Protein AF-A0A1X1D6T5-F1 (afdb_monomer)

Radius of gyration: 21.41 Å; Cα contacts (8 Å, |Δi|>4): 154; chains: 1; bounding box: 54×26×58 Å

Organism: NCBI:txid1076551

Nearest PDB structures (foldseek):
  3hie-assembly2_D  TM=4.144E-01  e=7.688E-01  Saccharomyces cerevisiae
  5m4y-assembly3_F  TM=4.156E-01  e=8.125E-01  Saccharomyces cerevisiae S288C
  3a58-assembly2_C  TM=4.156E-01  e=1.668E+00  Saccharomyces cerevisiae
  3a58-assembly3_E  TM=4.138E-01  e=2.458E+00  Saccharomyces cerevisiae

Structure (mmCIF, N/CA/C/O backbone):
data_AF-A0A1X1D6T5-F1
#
_entry.id   AF-A0A1X1D6T5-F1
#
loop_
_atom_site.group_PDB
_atom_site.id
_atom_site.type_symbol
_atom_site.label_atom_id
_atom_site.label_alt_id
_atom_site.label_comp_id
_atom_site.label_asym_id
_atom_site.label_entity_id
_atom_site.label_seq_id
_atom_site.pdbx_PDB_ins_code
_atom_site.Cartn_x
_atom_site.Cartn_y
_atom_site.Cartn_z
_atom_site.occupancy
_atom_site.B_iso_or_equiv
_atom_site.auth_seq_id
_atom_site.auth_comp_id
_atom_site.auth_asym_id
_atom_site.auth_atom_id
_atom_site.pdbx_PDB_model_num
ATOM 1 N N . MET A 1 1 ? 8.989 -11.014 -24.153 1.00 58.88 1 MET A N 1
ATOM 2 C CA . MET A 1 1 ? 8.045 -10.089 -23.488 1.00 58.88 1 MET A CA 1
ATOM 3 C C . MET A 1 1 ? 8.872 -8.894 -23.069 1.00 58.88 1 MET A C 1
ATOM 5 O O . MET A 1 1 ? 9.906 -9.121 -22.456 1.00 58.88 1 MET A O 1
ATOM 9 N N . GLU A 1 2 ? 8.496 -7.679 -23.465 1.00 71.88 2 GLU A N 1
ATOM 10 C CA . GLU A 1 2 ? 9.174 -6.466 -22.984 1.00 71.88 2 GLU A CA 1
ATOM 11 C C . GLU A 1 2 ? 9.173 -6.434 -21.454 1.00 71.88 2 GLU A C 1
ATOM 13 O O . GLU A 1 2 ? 8.223 -6.906 -20.816 1.00 71.88 2 GLU A O 1
ATOM 18 N N . GLU A 1 3 ? 10.234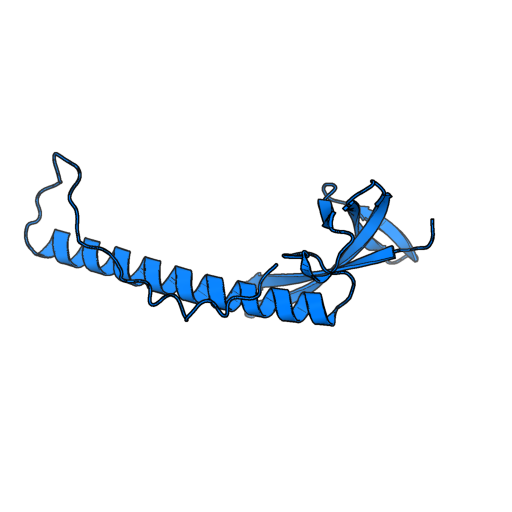 -5.893 -20.863 1.00 77.56 3 GLU A N 1
ATOM 19 C CA . GLU A 1 3 ? 10.306 -5.756 -19.415 1.00 77.56 3 GLU A CA 1
ATOM 20 C C . GLU A 1 3 ? 9.206 -4.813 -18.924 1.00 77.56 3 GLU A C 1
ATOM 22 O O . GLU A 1 3 ? 9.141 -3.645 -19.301 1.00 77.56 3 GLU A O 1
ATOM 27 N N . ARG A 1 4 ? 8.311 -5.334 -18.078 1.00 91.06 4 ARG A N 1
ATOM 28 C CA . ARG A 1 4 ? 7.217 -4.561 -17.484 1.00 91.06 4 ARG A CA 1
ATOM 29 C C . ARG A 1 4 ? 7.333 -4.568 -15.974 1.00 91.06 4 ARG A C 1
ATOM 31 O O . ARG A 1 4 ? 7.248 -5.626 -15.339 1.00 91.06 4 ARG A O 1
ATOM 38 N N . PHE A 1 5 ? 7.499 -3.374 -15.417 1.00 95.88 5 PHE A N 1
ATOM 39 C CA . PHE A 1 5 ? 7.593 -3.145 -13.984 1.00 95.88 5 PHE A CA 1
ATOM 40 C C . PHE A 1 5 ? 6.307 -2.546 -13.423 1.00 95.88 5 PHE A C 1
ATOM 42 O O . PHE A 1 5 ? 5.564 -1.849 -14.106 1.00 95.88 5 PHE A O 1
ATOM 49 N N . PHE A 1 6 ? 6.055 -2.839 -12.153 1.00 97.06 6 PHE A N 1
ATOM 50 C CA . PHE A 1 6 ? 4.903 -2.362 -11.405 1.00 97.06 6 PHE A CA 1
ATOM 51 C C . PHE A 1 6 ? 5.329 -1.950 -10.005 1.00 97.06 6 PHE A C 1
ATOM 53 O O . PHE A 1 6 ? 6.336 -2.420 -9.476 1.00 97.06 6 PHE A O 1
ATOM 60 N N . TYR A 1 7 ? 4.532 -1.096 -9.381 1.00 97.50 7 TYR A N 1
ATOM 61 C CA . TYR A 1 7 ? 4.963 -0.328 -8.225 1.00 97.50 7 TYR A CA 1
ATOM 62 C C . TYR A 1 7 ? 3.929 -0.365 -7.113 1.00 97.50 7 TYR A C 1
ATOM 64 O O . TYR A 1 7 ? 2.719 -0.364 -7.348 1.00 97.50 7 TYR A O 1
ATOM 72 N N . ARG A 1 8 ? 4.409 -0.386 -5.874 1.00 96.94 8 ARG A N 1
ATOM 73 C CA . ARG A 1 8 ? 3.582 -0.248 -4.678 1.00 96.94 8 ARG A CA 1
ATOM 74 C C . ARG A 1 8 ? 4.388 0.417 -3.578 1.00 96.94 8 ARG A C 1
ATOM 76 O O . ARG A 1 8 ? 5.439 -0.094 -3.213 1.00 96.94 8 ARG A O 1
ATOM 83 N N . TYR A 1 9 ? 3.837 1.466 -2.983 1.00 96.88 9 TYR A N 1
ATOM 84 C CA . TYR A 1 9 ? 4.355 1.990 -1.725 1.00 96.88 9 TYR A CA 1
ATOM 85 C C . TYR A 1 9 ? 3.801 1.189 -0.544 1.00 96.88 9 TYR A C 1
ATOM 87 O O . TYR A 1 9 ? 2.619 0.817 -0.530 1.00 96.88 9 TYR A O 1
ATOM 95 N N . ASP A 1 10 ? 4.665 0.921 0.427 1.00 94.44 10 ASP A N 1
ATOM 96 C CA . ASP A 1 10 ? 4.347 0.346 1.730 1.00 94.44 10 ASP A CA 1
ATOM 97 C C . ASP A 1 10 ? 4.870 1.274 2.835 1.00 94.44 10 ASP A C 1
ATOM 99 O O . ASP A 1 10 ? 5.792 2.052 2.610 1.00 94.44 10 ASP A O 1
ATOM 103 N N . ALA A 1 11 ? 4.277 1.181 4.025 1.00 94.62 11 ALA A N 1
ATOM 104 C CA . ALA A 1 11 ? 4.774 1.848 5.223 1.00 94.62 11 ALA A CA 1
ATOM 105 C C . ALA A 1 11 ? 5.029 0.820 6.319 1.00 94.62 11 ALA A C 1
ATOM 107 O O . ALA A 1 11 ? 4.226 -0.105 6.490 1.00 94.62 11 ALA A O 1
ATOM 108 N N . VAL A 1 12 ? 6.129 0.995 7.042 1.00 93.88 12 VAL A N 1
ATOM 109 C CA . VAL A 1 12 ? 6.541 0.151 8.165 1.00 93.88 12 VAL A CA 1
ATOM 110 C C . VAL A 1 12 ? 6.856 1.055 9.352 1.00 93.88 12 VAL A C 1
ATOM 112 O O . VAL A 1 1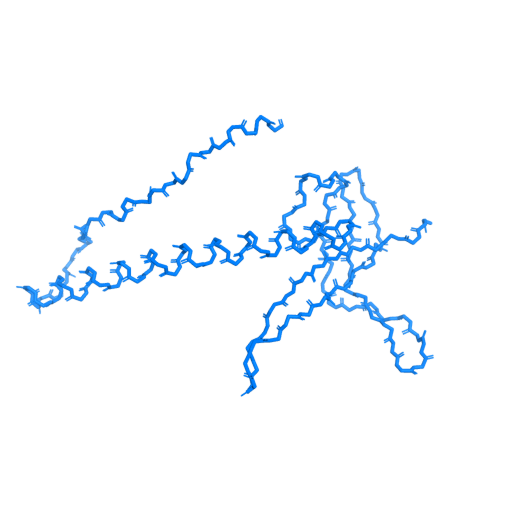2 ? 7.441 2.123 9.185 1.00 93.88 12 VAL A O 1
ATOM 115 N N . ILE A 1 13 ? 6.433 0.642 10.544 1.00 94.25 13 ILE A N 1
ATOM 116 C CA . ILE A 1 13 ? 6.805 1.315 11.790 1.00 94.25 13 ILE A CA 1
ATOM 117 C C . ILE A 1 13 ? 8.186 0.800 12.188 1.00 94.25 13 ILE A C 1
ATOM 119 O O . ILE A 1 13 ? 8.391 -0.410 12.290 1.00 94.25 13 ILE A O 1
ATOM 123 N N . THR A 1 14 ? 9.120 1.715 12.396 1.00 94.00 14 THR A N 1
ATOM 124 C CA . THR A 1 14 ? 10.485 1.444 12.843 1.00 94.00 14 THR A CA 1
ATOM 125 C C . THR A 1 14 ? 10.712 2.087 14.209 1.00 94.00 14 THR A C 1
ATOM 127 O O . THR A 1 14 ? 9.891 2.864 14.698 1.00 94.00 14 THR A O 1
ATOM 130 N N . GLN A 1 15 ? 11.860 1.805 14.826 1.00 93.56 15 GLN A N 1
ATOM 131 C CA . GLN A 1 15 ? 12.272 2.459 16.073 1.00 93.56 15 GLN A CA 1
ATOM 132 C C . GLN A 1 15 ? 12.424 3.990 15.947 1.00 93.56 15 GLN A C 1
ATOM 134 O O . GLN A 1 15 ? 12.390 4.691 16.951 1.00 93.56 15 GLN A O 1
ATOM 139 N N . HIS A 1 16 ? 12.583 4.513 14.724 1.00 92.94 16 HIS A N 1
ATOM 140 C CA . HIS A 1 16 ? 12.788 5.939 14.447 1.00 92.94 16 HIS A CA 1
ATOM 141 C C . HIS A 1 16 ? 11.534 6.643 13.902 1.00 92.94 16 HIS A C 1
ATOM 143 O O . HIS A 1 16 ? 11.595 7.826 13.577 1.00 92.94 16 HIS A O 1
ATOM 149 N N . GLY A 1 17 ? 10.404 5.940 13.781 1.00 93.56 17 GLY A N 1
ATOM 150 C CA . GLY A 1 17 ? 9.153 6.500 13.272 1.00 93.56 17 GLY A CA 1
ATOM 151 C C . GLY A 1 17 ? 8.528 5.645 12.177 1.00 93.56 17 GLY A C 1
ATOM 152 O O . GLY A 1 17 ? 8.424 4.428 12.307 1.00 93.56 17 GLY A O 1
ATOM 153 N N . ILE A 1 18 ? 8.059 6.282 11.104 1.00 94.44 18 ILE A N 1
ATOM 154 C CA . ILE A 1 18 ? 7.401 5.602 9.981 1.00 94.44 18 ILE A CA 1
ATOM 155 C C . ILE A 1 18 ? 8.291 5.708 8.748 1.00 94.44 18 ILE A C 1
ATOM 157 O O . ILE A 1 18 ? 8.596 6.806 8.291 1.00 94.44 18 ILE A O 1
ATOM 161 N N . GLU A 1 19 ? 8.654 4.563 8.179 1.00 96.12 19 GLU A N 1
ATOM 162 C CA . GLU A 1 19 ? 9.390 4.484 6.922 1.00 96.12 19 GLU A CA 1
ATOM 163 C C . GLU A 1 19 ? 8.436 4.134 5.778 1.00 96.12 19 GLU A C 1
ATOM 165 O O . GLU A 1 19 ? 7.657 3.181 5.874 1.00 96.12 19 GLU A O 1
ATOM 170 N N . ILE A 1 20 ? 8.504 4.894 4.683 1.00 95.44 20 ILE A N 1
ATOM 171 C CA . ILE A 1 20 ? 7.737 4.642 3.461 1.00 95.44 20 ILE A CA 1
ATOM 172 C C . ILE A 1 20 ? 8.695 4.125 2.390 1.00 95.44 20 ILE A C 1
ATOM 174 O O . ILE A 1 20 ? 9.638 4.811 2.007 1.00 95.44 20 ILE A O 1
ATOM 178 N N . THR A 1 21 ? 8.425 2.931 1.869 1.00 95.56 21 THR A N 1
ATOM 179 C CA . THR A 1 21 ? 9.287 2.260 0.888 1.00 95.56 21 THR A CA 1
ATOM 180 C C . THR A 1 21 ? 8.543 1.980 -0.408 1.00 95.56 21 THR A C 1
ATOM 182 O O . THR A 1 21 ? 7.371 1.593 -0.409 1.00 95.56 21 THR A O 1
ATOM 185 N N . LEU A 1 22 ? 9.237 2.150 -1.533 1.00 96.50 22 LEU A N 1
ATOM 186 C CA . LEU A 1 22 ? 8.752 1.737 -2.844 1.00 96.50 22 LEU A CA 1
ATOM 187 C C . LEU A 1 22 ? 9.166 0.288 -3.112 1.00 96.50 22 LEU A C 1
ATOM 189 O O . LEU A 1 22 ? 10.350 -0.026 -3.185 1.00 96.50 22 LEU A O 1
ATOM 193 N N . LYS A 1 23 ? 8.185 -0.586 -3.331 1.00 95.81 23 LYS A N 1
ATOM 194 C CA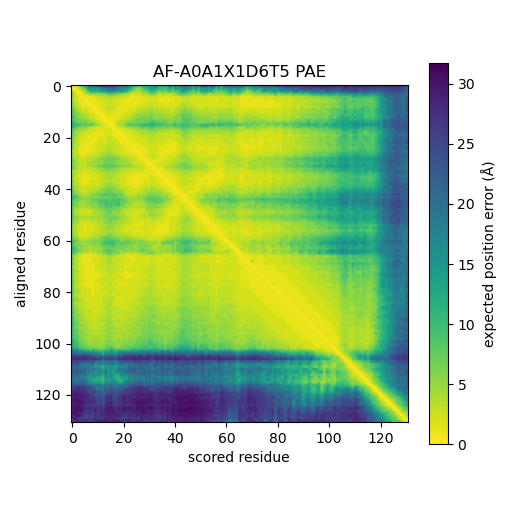 . LYS A 1 23 ? 8.403 -1.942 -3.833 1.00 95.81 23 LYS A CA 1
ATOM 195 C C . LYS A 1 23 ? 8.159 -2.008 -5.329 1.00 95.81 23 LYS A C 1
ATOM 197 O O . LYS A 1 23 ? 7.100 -1.599 -5.813 1.00 95.81 23 LYS A O 1
ATOM 202 N N . THR A 1 24 ? 9.116 -2.608 -6.023 1.00 97.06 24 THR A N 1
ATOM 203 C CA . THR A 1 24 ? 9.054 -2.880 -7.457 1.00 97.06 24 THR A CA 1
ATOM 204 C C . THR A 1 24 ? 8.676 -4.338 -7.689 1.00 97.06 24 THR A C 1
ATOM 206 O O . THR A 1 24 ? 9.092 -5.237 -6.958 1.00 97.06 24 THR A O 1
ATOM 209 N N . PHE A 1 25 ? 7.869 -4.580 -8.711 1.00 97.25 25 PHE A N 1
ATOM 210 C CA . PHE A 1 25 ? 7.442 -5.898 -9.149 1.00 97.25 25 PHE A CA 1
ATOM 211 C C . PHE A 1 25 ? 7.739 -6.044 -10.637 1.00 97.25 25 PHE A C 1
ATOM 213 O O . PHE A 1 25 ? 7.548 -5.091 -11.384 1.00 97.25 25 PHE A O 1
ATOM 220 N N . LYS A 1 26 ? 8.168 -7.229 -11.070 1.00 96.56 26 LYS A N 1
ATOM 221 C CA . LYS A 1 26 ? 8.420 -7.548 -12.483 1.00 96.56 26 LYS A CA 1
ATOM 222 C C . LYS A 1 26 ? 7.333 -8.495 -12.991 1.00 96.56 26 LYS A C 1
ATOM 224 O O . LYS A 1 26 ? 6.939 -9.421 -12.269 1.00 96.56 26 LYS A O 1
ATOM 229 N N . ALA A 1 27 ? 6.819 -8.254 -14.198 1.00 96.06 27 ALA A N 1
ATOM 230 C CA . ALA A 1 27 ? 5.958 -9.211 -14.891 1.00 96.06 27 ALA A CA 1
ATOM 231 C C . ALA A 1 27 ? 6.721 -10.513 -15.146 1.00 96.06 27 ALA A C 1
ATOM 233 O O . ALA A 1 27 ? 7.834 -10.495 -15.658 1.00 96.06 27 ALA A O 1
ATOM 234 N N . ILE A 1 28 ? 6.094 -11.638 -14.811 1.00 95.00 28 ILE A N 1
ATOM 235 C CA . ILE A 1 28 ? 6.648 -12.980 -15.046 1.00 95.00 28 ILE A CA 1
ATOM 236 C C . ILE A 1 28 ? 5.833 -13.777 -16.065 1.00 95.00 28 ILE A C 1
ATOM 238 O O . ILE A 1 28 ? 6.363 -14.661 -16.726 1.00 95.00 28 ILE A O 1
ATOM 242 N N . ARG A 1 29 ? 4.539 -13.469 -16.205 1.00 93.38 29 ARG A N 1
ATOM 243 C CA . ARG A 1 29 ? 3.676 -13.990 -17.268 1.00 93.38 29 ARG A CA 1
ATOM 244 C C . ARG A 1 29 ? 2.445 -13.115 -17.435 1.00 93.38 29 ARG A C 1
ATOM 246 O O . ARG A 1 29 ? 2.035 -12.392 -16.525 1.00 93.38 29 ARG A O 1
ATOM 253 N N . GLU A 1 30 ? 1.825 -13.235 -18.594 1.00 94.38 30 GLU A N 1
ATOM 254 C CA . GLU A 1 30 ? 0.660 -12.459 -18.985 1.00 94.38 30 GLU A CA 1
ATOM 255 C C . GLU A 1 30 ? -0.518 -13.392 -19.271 1.00 94.38 30 GLU A C 1
ATOM 257 O O . GLU A 1 30 ? -0.366 -14.476 -19.825 1.00 94.38 30 GLU A O 1
ATOM 262 N N . THR A 1 31 ? -1.707 -12.971 -18.856 1.00 93.25 31 THR A N 1
ATOM 263 C CA . THR A 1 31 ? -2.986 -13.618 -19.184 1.00 93.25 31 THR A CA 1
ATOM 264 C C . THR A 1 31 ? -3.830 -12.654 -20.013 1.00 93.25 31 THR A C 1
ATOM 266 O O . THR A 1 31 ? -3.413 -11.522 -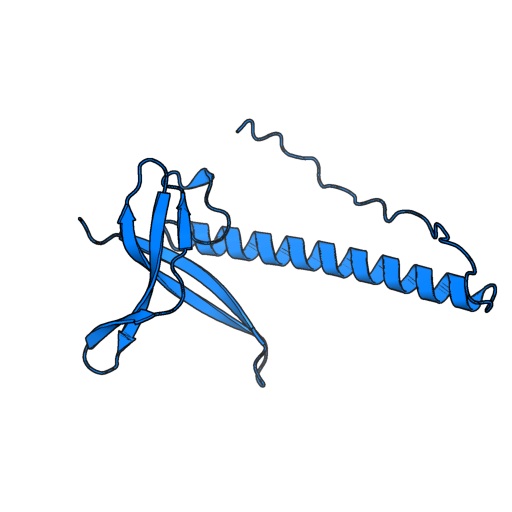20.247 1.00 93.25 31 THR A O 1
ATOM 269 N N . LYS A 1 32 ? -5.046 -13.029 -20.428 1.00 91.44 32 LYS A N 1
ATOM 270 C CA . LYS A 1 32 ? -5.932 -12.115 -21.174 1.00 91.44 32 LYS A CA 1
ATOM 271 C C . LYS A 1 32 ? -6.189 -10.797 -20.423 1.00 91.44 32 LYS A C 1
ATOM 273 O O . LYS A 1 32 ? -6.079 -9.732 -21.022 1.00 91.44 32 LYS A O 1
ATOM 278 N N . CYS A 1 33 ? -6.443 -10.861 -19.113 1.00 92.06 33 CYS A N 1
ATOM 279 C CA . CYS A 1 33 ? -6.902 -9.705 -18.325 1.00 92.06 33 CYS A CA 1
ATOM 280 C C . CYS A 1 33 ? -5.896 -9.192 -17.281 1.00 92.06 33 CYS A C 1
ATOM 282 O O . CYS A 1 33 ? -6.071 -8.093 -16.750 1.00 92.06 33 CYS A O 1
ATOM 284 N N . TYR A 1 34 ? -4.848 -9.963 -16.977 1.00 94.94 34 TYR A N 1
ATOM 285 C CA . TYR A 1 34 ? -3.919 -9.658 -15.887 1.00 94.94 34 TYR A CA 1
ATOM 286 C C . TYR A 1 34 ? -2.465 -9.908 -16.267 1.00 94.94 34 TYR A C 1
ATOM 288 O O . TYR A 1 34 ? -2.159 -10.865 -16.984 1.00 94.94 34 TYR A O 1
ATOM 296 N N . PHE A 1 35 ? -1.579 -9.115 -15.676 1.00 95.38 35 PHE A N 1
ATOM 297 C CA . PHE A 1 35 ? -0.181 -9.466 -15.473 1.00 95.38 35 PHE A CA 1
ATOM 298 C C . PHE A 1 35 ? -0.039 -10.248 -14.170 1.00 95.38 35 PHE A C 1
ATOM 300 O O . PHE A 1 35 ? -0.598 -9.871 -13.136 1.00 95.38 35 PHE A O 1
ATOM 307 N N . MET A 1 36 ? 0.718 -11.337 -14.217 1.00 96.31 36 MET A N 1
ATOM 308 C CA . MET A 1 36 ? 1.217 -12.003 -13.023 1.00 96.31 36 MET A CA 1
ATOM 309 C C . MET A 1 36 ? 2.592 -11.418 -12.723 1.00 96.31 36 MET A C 1
ATOM 311 O O . MET A 1 36 ? 3.471 -11.429 -13.585 1.00 96.31 36 MET A O 1
ATOM 315 N N . VAL A 1 37 ? 2.768 -10.889 -11.516 1.00 96.38 37 VAL A N 1
ATOM 316 C CA . VAL A 1 37 ? 3.977 -10.163 -11.116 1.00 96.38 37 VAL A CA 1
ATOM 317 C C . VAL A 1 37 ? 4.572 -10.754 -9.841 1.00 96.38 37 VAL A C 1
ATOM 319 O O . VAL A 1 37 ? 3.837 -11.239 -8.975 1.00 96.38 37 VAL A O 1
ATOM 322 N N . ARG A 1 38 ? 5.896 -10.686 -9.691 1.00 96.75 38 ARG A N 1
ATOM 323 C CA . ARG A 1 38 ? 6.612 -11.011 -8.441 1.00 96.75 38 ARG A CA 1
ATOM 324 C C . ARG A 1 38 ? 7.450 -9.828 -7.990 1.00 96.75 38 ARG A C 1
ATOM 326 O O . ARG A 1 38 ? 7.802 -8.984 -8.809 1.00 96.75 38 ARG A O 1
ATOM 333 N N . ALA A 1 39 ? 7.720 -9.748 -6.687 1.00 96.25 39 ALA A N 1
ATOM 334 C CA . ALA A 1 39 ? 8.561 -8.686 -6.153 1.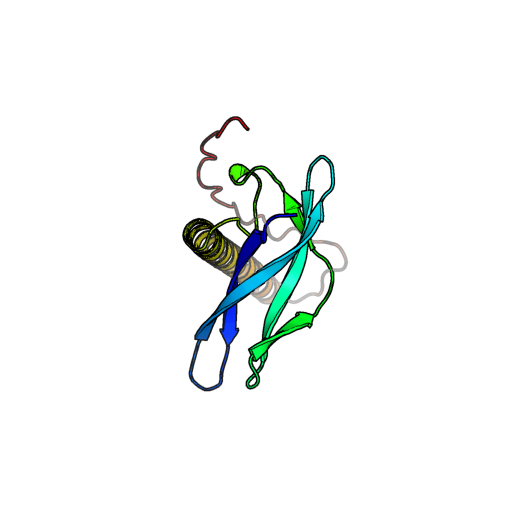00 96.25 39 ALA A CA 1
ATOM 335 C C . ALA A 1 39 ? 9.964 -8.814 -6.749 1.00 96.25 39 ALA A C 1
ATOM 337 O O . ALA A 1 39 ? 10.477 -9.924 -6.890 1.00 96.25 39 ALA A O 1
ATOM 338 N N . HIS A 1 40 ? 10.534 -7.678 -7.123 1.00 96.19 40 HIS A N 1
ATOM 339 C CA . HIS A 1 40 ? 11.785 -7.577 -7.848 1.00 96.19 40 HIS A CA 1
ATOM 340 C C . HIS A 1 40 ? 12.751 -6.682 -7.078 1.00 96.19 40 HIS A C 1
ATOM 342 O O . HIS A 1 40 ? 12.378 -5.597 -6.627 1.00 96.19 40 HIS A O 1
ATOM 348 N N . THR A 1 41 ? 13.991 -7.137 -6.950 1.00 94.50 41 THR A N 1
ATOM 349 C CA . THR A 1 41 ? 15.112 -6.344 -6.447 1.00 94.50 41 THR A CA 1
ATOM 350 C C . THR A 1 41 ? 16.376 -6.709 -7.210 1.00 94.50 41 THR A C 1
ATOM 352 O O . THR A 1 41 ? 16.462 -7.793 -7.781 1.00 94.50 41 THR A O 1
ATOM 355 N N . VAL A 1 42 ? 17.363 -5.824 -7.176 1.00 92.44 42 VAL A N 1
ATOM 356 C CA . VAL A 1 42 ? 18.718 -6.102 -7.655 1.00 92.44 42 VAL A CA 1
ATOM 357 C C . VAL A 1 42 ? 19.607 -6.272 -6.428 1.00 92.44 42 VAL A C 1
ATOM 359 O O . VAL A 1 42 ? 19.484 -5.500 -5.475 1.00 92.44 42 VAL A O 1
ATOM 362 N N . ASN A 1 43 ? 20.430 -7.320 -6.393 1.00 90.06 43 ASN A N 1
ATOM 363 C CA . ASN A 1 43 ? 21.367 -7.531 -5.288 1.00 90.06 43 ASN A CA 1
ATOM 364 C C . ASN A 1 43 ? 22.647 -6.688 -5.458 1.00 90.06 43 ASN A C 1
ATOM 366 O O . ASN A 1 43 ? 22.852 -6.045 -6.484 1.00 90.06 43 ASN A O 1
ATOM 370 N N . GLN A 1 44 ? 23.534 -6.717 -4.461 1.00 89.69 44 GLN A N 1
ATOM 371 C CA . GLN A 1 44 ? 24.785 -5.941 -4.461 1.00 89.69 44 GLN A CA 1
ATOM 372 C C . GLN A 1 44 ? 25.752 -6.272 -5.613 1.00 89.69 44 GLN A C 1
ATOM 374 O O . GLN A 1 44 ? 26.665 -5.501 -5.883 1.00 89.69 44 GLN A O 1
ATOM 379 N N . TYR A 1 45 ? 25.550 -7.402 -6.294 1.00 91.62 45 TYR A N 1
ATOM 380 C CA . TYR A 1 45 ? 26.359 -7.849 -7.429 1.00 91.62 45 TYR A CA 1
ATOM 381 C C . TYR A 1 45 ? 25.687 -7.571 -8.782 1.00 91.62 45 TYR A C 1
ATOM 383 O O . TYR A 1 45 ? 26.191 -7.999 -9.814 1.00 91.62 45 TYR A O 1
ATOM 391 N N . GLY A 1 46 ? 24.537 -6.889 -8.792 1.00 90.31 46 GLY A N 1
ATOM 392 C CA . GLY A 1 46 ? 23.804 -6.563 -10.015 1.00 90.31 46 GLY A CA 1
ATOM 393 C C . GLY A 1 46 ? 22.875 -7.668 -10.529 1.00 90.31 46 GLY A C 1
ATOM 394 O O . GLY A 1 46 ? 22.287 -7.501 -11.594 1.00 90.31 46 GLY A O 1
ATOM 395 N N . PHE A 1 47 ? 22.691 -8.777 -9.803 1.00 90.94 47 PHE A N 1
ATOM 396 C CA . PHE A 1 47 ? 21.783 -9.843 -10.239 1.00 90.94 47 PHE A CA 1
ATOM 397 C C . PHE A 1 47 ? 20.330 -9.550 -9.862 1.00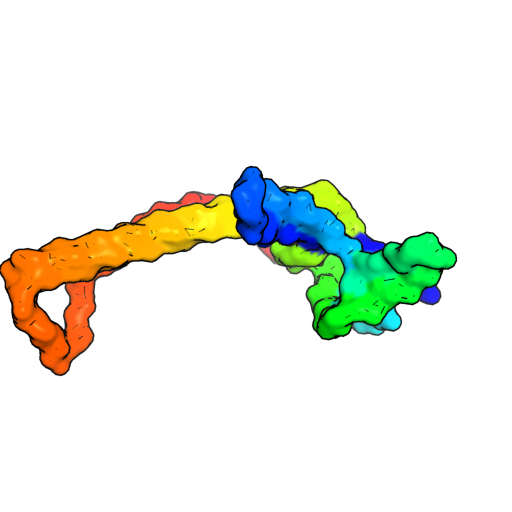 90.94 47 PHE A C 1
ATOM 399 O O . PHE A 1 47 ? 20.016 -9.216 -8.711 1.00 90.94 47 PHE A O 1
ATOM 406 N N . GLU A 1 48 ? 19.431 -9.750 -10.826 1.00 90.88 48 GLU A N 1
ATOM 407 C CA . GLU A 1 48 ? 17.990 -9.679 -10.609 1.00 90.88 48 GLU A CA 1
ATOM 408 C C . GLU A 1 48 ? 17.506 -10.812 -9.700 1.00 90.88 48 GLU A C 1
ATOM 410 O O . GLU A 1 48 ? 17.759 -11.994 -9.931 1.00 90.88 48 GLU A O 1
ATOM 415 N N . CYS A 1 49 ? 16.750 -10.445 -8.672 1.00 92.62 49 CYS A N 1
ATOM 416 C CA . CYS A 1 49 ? 16.180 -11.367 -7.706 1.00 92.62 49 CYS A CA 1
ATOM 417 C C . CYS A 1 49 ? 14.656 -11.218 -7.684 1.00 92.62 49 CYS A C 1
ATOM 419 O O . CYS A 1 49 ? 14.119 -10.172 -7.305 1.00 92.62 49 CYS A O 1
ATOM 421 N N . LEU A 1 50 ? 13.952 -12.293 -8.048 1.00 93.69 50 LEU A N 1
ATOM 422 C CA . LEU A 1 50 ? 12.498 -12.393 -7.924 1.00 93.69 50 LEU A CA 1
ATOM 423 C C . LEU A 1 50 ? 12.127 -13.157 -6.656 1.00 93.69 50 LEU A C 1
ATOM 425 O O . LEU A 1 50 ? 12.522 -14.307 -6.470 1.00 93.69 50 LEU A O 1
ATOM 429 N N . TYR A 1 51 ? 11.313 -12.550 -5.799 1.00 92.38 51 TYR A N 1
ATOM 430 C CA . TYR A 1 51 ? 10.950 -13.135 -4.511 1.00 92.38 51 TYR A CA 1
ATOM 431 C C . TYR A 1 51 ? 9.470 -12.941 -4.170 1.00 92.38 51 TYR A C 1
ATOM 433 O O . TYR A 1 51 ? 8.703 -12.257 -4.855 1.00 92.38 51 TYR A O 1
ATOM 441 N N . GLY A 1 52 ? 9.043 -13.621 -3.104 1.00 92.44 52 GLY A N 1
ATOM 442 C CA . GLY A 1 52 ? 7.657 -13.614 -2.645 1.00 92.44 52 GLY A CA 1
ATOM 443 C C . GLY A 1 52 ? 6.689 -14.340 -3.585 1.00 92.44 52 GLY A C 1
ATOM 444 O O . GLY A 1 52 ? 7.088 -14.988 -4.556 1.00 92.44 52 GLY A O 1
ATOM 445 N N . ARG A 1 53 ? 5.396 -14.251 -3.256 1.00 95.06 53 ARG A N 1
ATOM 446 C CA . ARG A 1 53 ? 4.303 -14.896 -4.001 1.00 95.06 53 ARG A CA 1
ATOM 447 C C . ARG A 1 53 ? 3.934 -14.103 -5.254 1.00 95.06 53 ARG A C 1
ATOM 449 O O . ARG A 1 53 ? 4.002 -12.873 -5.242 1.00 95.06 53 ARG A O 1
ATOM 456 N N . GLU A 1 54 ? 3.479 -14.807 -6.291 1.00 95.62 54 GLU A N 1
ATOM 457 C CA . GLU A 1 54 ? 2.882 -14.179 -7.473 1.00 95.62 54 GLU A CA 1
ATOM 458 C C . GLU A 1 54 ? 1.649 -13.352 -7.094 1.00 95.62 54 GLU A C 1
ATOM 460 O O . GLU A 1 54 ? 0.845 -13.745 -6.243 1.00 95.62 54 GLU A O 1
ATOM 465 N N . ARG A 1 55 ? 1.483 -12.203 -7.747 1.00 95.00 55 ARG A N 1
ATOM 466 C CA . ARG A 1 55 ? 0.337 -11.309 -7.567 1.00 95.00 55 ARG A CA 1
ATOM 467 C C . ARG A 1 55 ? -0.274 -10.957 -8.912 1.00 95.00 55 ARG A C 1
ATOM 469 O O . ARG A 1 55 ? 0.430 -10.824 -9.905 1.00 95.00 55 ARG A O 1
ATOM 476 N N . ARG A 1 56 ? -1.595 -10.791 -8.929 1.00 95.31 56 ARG A N 1
ATOM 477 C CA . ARG A 1 56 ? -2.346 -10.352 -10.109 1.00 95.31 56 ARG A CA 1
ATOM 478 C C . ARG A 1 56 ? -2.389 -8.831 -10.154 1.00 95.31 56 ARG A C 1
ATOM 480 O O . ARG A 1 56 ? -2.771 -8.205 -9.166 1.00 95.31 56 ARG A O 1
ATOM 487 N N . VAL A 1 57 ? -2.062 -8.262 -11.307 1.00 95.00 57 VAL A N 1
ATOM 488 C CA . VAL A 1 57 ? -2.219 -6.835 -11.605 1.00 95.00 57 VAL A CA 1
ATOM 489 C C . VAL A 1 57 ? -3.092 -6.698 -12.854 1.00 95.00 57 VAL A C 1
ATOM 491 O O . VAL A 1 57 ? -2.767 -7.300 -13.878 1.00 95.00 57 VAL A O 1
ATOM 494 N N . PRO A 1 58 ? -4.226 -5.978 -12.797 1.00 94.25 58 PRO A N 1
ATOM 495 C CA . PRO A 1 58 ? -5.055 -5.724 -13.974 1.00 94.25 58 PRO A CA 1
ATOM 496 C C . PRO A 1 58 ? -4.258 -5.031 -15.079 1.00 94.25 58 PRO A C 1
ATOM 498 O O . PRO A 1 58 ? -3.460 -4.144 -14.790 1.00 94.25 58 PRO A O 1
ATOM 501 N N . LYS A 1 59 ? -4.502 -5.390 -16.345 1.00 92.56 59 LYS A N 1
ATOM 502 C CA . LYS A 1 59 ? -3.869 -4.679 -17.471 1.00 92.56 59 LYS A CA 1
ATOM 503 C C . LYS A 1 59 ? -4.315 -3.223 -17.577 1.00 92.56 59 LYS A C 1
ATOM 505 O O . LYS A 1 59 ? -3.534 -2.374 -17.976 1.00 92.56 59 LYS A O 1
ATOM 510 N N . TYR A 1 60 ? -5.562 -2.949 -17.208 1.00 90.31 60 TYR A N 1
ATOM 511 C CA . TYR A 1 60 ? -6.110 -1.601 -17.206 1.00 90.31 60 TYR A CA 1
ATOM 512 C C . TYR A 1 60 ? -5.740 -0.870 -15.911 1.00 90.31 60 TYR A C 1
ATOM 514 O O . TYR A 1 60 ? -6.168 -1.283 -14.829 1.00 90.31 60 TYR A O 1
ATOM 522 N N . ALA A 1 61 ? -4.968 0.214 -16.027 1.00 83.06 61 ALA A N 1
ATOM 523 C CA . ALA A 1 61 ? -4.433 0.965 -14.889 1.00 83.06 61 ALA A CA 1
ATOM 524 C C . ALA A 1 61 ? -5.529 1.496 -13.947 1.00 83.06 61 ALA A C 1
ATOM 526 O O . ALA A 1 61 ? -5.385 1.390 -12.731 1.00 83.06 61 ALA A O 1
ATOM 527 N N . GLY A 1 62 ? -6.678 1.933 -14.479 1.00 82.88 62 GLY A N 1
ATOM 528 C CA . GLY A 1 62 ? -7.806 2.420 -13.670 1.00 82.88 62 GLY A CA 1
ATOM 529 C C . GLY A 1 62 ? -8.446 1.367 -12.753 1.00 82.88 62 GLY A C 1
ATOM 530 O O . GLY A 1 62 ? -9.178 1.707 -11.829 1.00 82.88 62 GLY A O 1
ATOM 531 N N . ARG A 1 63 ? -8.156 0.072 -12.956 1.00 84.62 63 ARG A N 1
ATOM 532 C CA . ARG A 1 63 ? -8.618 -1.026 -12.083 1.00 84.62 63 ARG A CA 1
ATOM 533 C C . ARG A 1 63 ? -7.575 -1.441 -11.040 1.00 84.62 63 ARG A C 1
ATOM 535 O O . ARG A 1 63 ? -7.841 -2.331 -10.226 1.00 84.62 63 ARG A O 1
ATOM 542 N N . CYS A 1 64 ? -6.389 -0.833 -11.039 1.00 86.12 64 CYS A N 1
ATOM 543 C CA . CYS A 1 64 ? -5.343 -1.135 -10.071 1.00 86.12 64 CYS A CA 1
ATOM 544 C C . CYS A 1 64 ? -5.682 -0.552 -8.695 1.00 86.12 64 CYS A C 1
ATOM 546 O O . CYS A 1 64 ? -5.868 0.646 -8.527 1.00 86.12 64 CYS A O 1
ATOM 548 N N . ARG A 1 65 ? -5.736 -1.416 -7.674 1.00 79.69 65 ARG A N 1
ATOM 549 C CA . ARG A 1 65 ? -6.023 -0.989 -6.292 1.00 79.69 65 ARG A CA 1
ATOM 550 C C . ARG A 1 65 ? -4.790 -0.822 -5.424 1.00 79.69 65 ARG A C 1
ATOM 552 O O . ARG A 1 65 ? -4.830 -0.050 -4.475 1.00 79.69 65 ARG A O 1
ATOM 559 N N . ALA A 1 66 ? -3.752 -1.621 -5.659 1.00 86.69 66 ALA A N 1
ATOM 560 C CA . ALA A 1 66 ? -2.657 -1.761 -4.702 1.00 86.69 66 ALA A CA 1
ATOM 561 C C . ALA A 1 66 ? -1.258 -1.847 -5.308 1.00 86.69 66 ALA A C 1
ATOM 563 O O . ALA A 1 66 ? -0.302 -1.538 -4.599 1.00 86.69 66 ALA A O 1
ATOM 564 N N . ILE A 1 67 ? -1.155 -2.329 -6.543 1.00 95.69 67 ILE A N 1
ATOM 565 C CA . ILE A 1 67 ? 0.064 -2.392 -7.344 1.00 95.69 67 ILE A CA 1
ATOM 566 C C . ILE A 1 67 ? -0.303 -1.723 -8.668 1.00 95.69 67 ILE A C 1
ATOM 568 O O . ILE A 1 67 ? -1.299 -2.123 -9.276 1.00 95.69 67 ILE A O 1
ATOM 572 N N . SER A 1 68 ? 0.460 -0.715 -9.072 1.00 96.00 68 SER A N 1
ATOM 573 C CA . SER A 1 68 ? 0.148 0.156 -10.210 1.00 96.00 68 SER A CA 1
ATOM 574 C C . SER A 1 68 ? 1.229 0.076 -11.285 1.00 96.00 68 SER A C 1
ATOM 576 O O . SER A 1 68 ? 2.338 -0.388 -11.029 1.00 96.00 68 SER A O 1
ATOM 578 N N . HIS A 1 69 ? 0.891 0.509 -12.499 1.00 95.31 69 HIS A N 1
ATOM 579 C CA . HIS A 1 69 ? 1.777 0.451 -13.672 1.00 95.31 69 HIS A CA 1
ATOM 580 C C . HIS A 1 69 ? 2.867 1.528 -13.651 1.00 95.31 69 HIS A C 1
ATOM 582 O O . HIS A 1 69 ? 3.894 1.371 -14.296 1.00 95.31 69 HIS A O 1
ATOM 588 N N . ASN A 1 70 ? 2.676 2.598 -12.880 1.00 95.12 70 ASN A N 1
ATOM 589 C CA . ASN A 1 70 ? 3.666 3.649 -12.660 1.00 95.12 70 ASN A CA 1
ATOM 590 C C . ASN A 1 70 ? 3.741 4.016 -11.164 1.00 95.12 70 ASN A C 1
ATOM 592 O O . ASN A 1 70 ? 2.930 3.559 -10.348 1.00 95.12 70 ASN A O 1
ATOM 596 N N . LYS A 1 71 ? 4.764 4.797 -10.800 1.00 96.00 71 LYS A N 1
ATOM 597 C CA . LYS A 1 71 ? 5.035 5.189 -9.410 1.00 96.00 71 LYS A CA 1
ATOM 598 C C . LYS A 1 71 ? 4.004 6.189 -8.880 1.00 96.00 71 LYS A C 1
ATOM 600 O O . LYS A 1 71 ? 3.591 6.049 -7.732 1.00 96.00 71 LYS A O 1
ATOM 605 N N . ASP A 1 72 ? 3.541 7.124 -9.701 1.00 94.81 72 ASP A N 1
ATOM 606 C CA . ASP A 1 72 ? 2.628 8.188 -9.267 1.00 94.81 72 ASP A CA 1
ATOM 607 C C . ASP A 1 72 ? 1.250 7.630 -8.894 1.00 94.81 72 ASP A C 1
ATOM 609 O O . ASP A 1 72 ? 0.748 7.877 -7.797 1.00 94.81 72 ASP A O 1
ATOM 613 N N . ASP A 1 73 ? 0.699 6.743 -9.721 1.00 93.81 73 ASP A N 1
ATOM 614 C CA . ASP A 1 73 ? -0.533 6.008 -9.427 1.00 93.81 73 ASP A CA 1
ATOM 615 C C . ASP A 1 73 ? -0.377 5.114 -8.193 1.00 93.81 73 ASP A C 1
ATOM 617 O O . ASP A 1 73 ? -1.320 4.922 -7.418 1.00 93.81 73 ASP A O 1
ATOM 621 N N . ALA A 1 74 ? 0.809 4.527 -7.992 1.00 95.75 74 ALA A N 1
ATOM 622 C CA . ALA A 1 74 ? 1.092 3.730 -6.802 1.00 95.75 74 ALA A CA 1
ATOM 623 C C . ALA A 1 74 ? 1.116 4.598 -5.535 1.00 95.75 74 ALA A C 1
ATOM 625 O O . ALA A 1 74 ? 0.647 4.149 -4.484 1.00 95.75 74 ALA A O 1
ATOM 626 N N . LEU A 1 75 ? 1.643 5.822 -5.625 1.00 95.38 75 LEU A N 1
ATOM 627 C CA . LEU A 1 75 ? 1.686 6.784 -4.527 1.00 95.38 75 LEU A CA 1
ATOM 628 C C . LEU A 1 75 ? 0.286 7.323 -4.212 1.00 95.38 75 LEU A C 1
ATOM 630 O O . LEU A 1 75 ? -0.122 7.326 -3.049 1.00 95.38 75 LEU A O 1
ATOM 634 N N . PHE A 1 76 ? -0.488 7.685 -5.237 1.00 93.94 76 PHE A N 1
ATOM 635 C CA . PHE A 1 76 ? -1.884 8.099 -5.092 1.00 93.94 76 PHE A CA 1
ATOM 636 C C . PHE A 1 76 ? -2.732 6.997 -4.440 1.00 93.94 76 PHE A C 1
ATOM 638 O O . PHE A 1 76 ? -3.415 7.222 -3.437 1.00 93.94 76 PHE A O 1
ATOM 645 N N . SER A 1 77 ? -2.619 5.762 -4.942 1.00 93.25 77 SER A N 1
ATOM 646 C CA . SER A 1 77 ? -3.248 4.581 -4.342 1.00 93.25 77 SER A CA 1
ATOM 647 C C . SER A 1 77 ? -2.820 4.382 -2.883 1.00 93.25 77 SER A C 1
ATOM 649 O O . SER A 1 77 ? -3.642 4.062 -2.019 1.00 93.25 77 SER A O 1
ATOM 651 N N . PHE A 1 78 ? -1.538 4.585 -2.572 1.00 95.56 78 PHE A N 1
ATOM 652 C CA . PHE A 1 78 ? -1.034 4.482 -1.209 1.00 95.56 78 PHE A CA 1
ATOM 653 C C . PHE A 1 78 ? -1.649 5.527 -0.276 1.00 95.56 78 PHE A C 1
ATOM 655 O O . PHE A 1 78 ? -2.134 5.128 0.785 1.00 95.56 78 PHE A O 1
ATOM 662 N N . LYS A 1 79 ? -1.711 6.802 -0.683 1.00 95.06 79 LYS A N 1
ATOM 663 C CA . LYS A 1 79 ? -2.373 7.876 0.073 1.00 95.06 79 LYS A CA 1
ATOM 664 C C . LYS A 1 79 ? -3.825 7.512 0.383 1.00 95.06 79 LYS A C 1
ATOM 666 O O . LYS A 1 79 ? -4.199 7.451 1.553 1.00 95.06 79 LYS A O 1
ATOM 671 N N . ARG A 1 80 ? -4.596 7.125 -0.641 1.00 93.06 80 ARG A N 1
ATOM 672 C CA . ARG A 1 80 ? -6.004 6.721 -0.488 1.00 93.06 80 ARG A CA 1
ATOM 673 C C . ARG A 1 80 ? -6.174 5.555 0.488 1.00 93.06 80 ARG A C 1
ATOM 675 O O . ARG A 1 80 ? -7.113 5.523 1.279 1.00 93.06 80 ARG A O 1
ATOM 682 N N . ARG A 1 81 ? -5.257 4.580 0.475 1.00 93.00 81 ARG A N 1
ATOM 683 C CA . ARG A 1 81 ? -5.273 3.474 1.450 1.00 93.00 81 ARG A CA 1
ATOM 684 C C . ARG A 1 81 ? -4.990 3.939 2.877 1.00 93.00 81 ARG A C 1
ATOM 686 O O . ARG A 1 81 ? -5.575 3.360 3.787 1.00 93.00 81 ARG A O 1
ATOM 693 N N . GLN A 1 82 ? -4.129 4.937 3.090 1.00 95.12 82 GLN A N 1
ATOM 694 C CA . GLN A 1 82 ? -3.913 5.491 4.432 1.00 95.12 82 GLN A CA 1
ATOM 695 C C . GLN A 1 82 ? -5.131 6.283 4.916 1.00 95.12 82 GLN A C 1
ATOM 697 O O . GLN A 1 82 ? -5.564 6.076 6.043 1.00 95.12 82 GLN A O 1
ATOM 702 N N . GLU A 1 83 ? -5.753 7.091 4.057 1.00 94.62 83 GLU A N 1
ATOM 703 C CA . GLU A 1 83 ? -6.994 7.812 4.382 1.00 94.62 83 GLU A CA 1
ATOM 704 C C . GLU A 1 83 ? -8.116 6.846 4.795 1.00 94.62 83 GLU A C 1
ATOM 706 O O . GLU A 1 83 ? -8.740 7.020 5.841 1.00 94.62 83 GLU A O 1
ATOM 711 N N . MET A 1 84 ? -8.312 5.756 4.044 1.00 91.88 84 MET A N 1
ATOM 712 C CA . MET A 1 84 ? -9.282 4.714 4.409 1.00 91.88 84 MET A CA 1
ATOM 713 C C . MET A 1 84 ? -8.942 4.026 5.740 1.00 91.88 84 MET A C 1
ATOM 715 O O . MET A 1 84 ? -9.845 3.673 6.500 1.00 91.88 84 MET A O 1
ATOM 719 N N . ARG A 1 85 ? -7.652 3.823 6.046 1.00 92.56 85 ARG A N 1
ATOM 720 C CA . ARG A 1 85 ? -7.219 3.265 7.338 1.00 92.56 85 ARG A CA 1
ATOM 721 C C . ARG A 1 85 ? -7.517 4.217 8.490 1.00 92.56 85 ARG A C 1
ATOM 723 O O . ARG A 1 85 ? -7.984 3.741 9.517 1.00 92.56 85 ARG A O 1
ATOM 730 N N . LEU A 1 86 ? -7.308 5.523 8.313 1.00 94.06 86 LEU A N 1
ATOM 731 C CA . LEU A 1 86 ? -7.669 6.537 9.308 1.00 94.06 86 LEU A CA 1
ATOM 732 C C . LEU A 1 86 ? -9.180 6.537 9.569 1.00 94.06 86 LEU A C 1
ATOM 734 O O . LEU A 1 86 ? -9.601 6.451 10.718 1.00 94.06 86 LEU A O 1
ATOM 738 N N . GLN A 1 87 ? -9.997 6.520 8.512 1.00 92.62 87 GLN A N 1
ATOM 739 C CA . GLN A 1 87 ? -11.456 6.415 8.642 1.00 92.62 87 GLN A CA 1
ATOM 740 C C . GLN A 1 87 ? -11.886 5.128 9.364 1.00 92.62 87 GLN A C 1
ATOM 742 O O . GLN A 1 87 ? -12.827 5.129 10.156 1.00 92.62 87 GLN A O 1
ATOM 747 N N . HIS A 1 88 ? -11.219 4.004 9.096 1.00 92.69 88 HIS A N 1
ATOM 748 C CA . HIS A 1 88 ? -11.500 2.745 9.783 1.00 92.69 88 HIS A CA 1
ATOM 749 C C . HIS A 1 88 ? -11.070 2.777 11.256 1.00 92.69 88 HIS A C 1
ATOM 751 O O . HIS A 1 88 ? -11.813 2.305 12.111 1.00 92.69 88 HIS A O 1
ATOM 757 N N . ALA A 1 89 ? -9.916 3.371 11.563 1.00 93.81 89 ALA A N 1
ATOM 758 C CA . ALA A 1 89 ? -9.440 3.541 12.931 1.00 93.81 89 ALA A CA 1
ATOM 759 C C . ALA A 1 89 ? -10.394 4.415 13.756 1.00 93.81 89 ALA A C 1
ATOM 761 O O . ALA A 1 89 ? -10.741 4.042 14.873 1.00 93.81 89 ALA A O 1
ATOM 762 N N . GLU A 1 90 ? -10.885 5.517 13.186 1.00 93.94 90 GLU A N 1
ATOM 763 C CA . GLU A 1 90 ? -11.849 6.386 13.862 1.00 93.94 90 GLU A CA 1
ATOM 764 C C . GLU A 1 90 ? -13.180 5.669 14.124 1.00 93.94 90 GLU A C 1
ATOM 766 O O . GLU A 1 90 ? -13.705 5.722 15.235 1.00 93.94 90 GLU A O 1
ATOM 771 N N . ARG A 1 91 ? -13.689 4.899 13.152 1.00 89.88 91 ARG A N 1
ATOM 772 C CA . ARG A 1 91 ? -14.874 4.052 13.375 1.00 89.88 91 ARG A CA 1
ATOM 773 C C . ARG A 1 91 ? -14.652 3.037 14.494 1.00 89.88 91 ARG A C 1
ATOM 775 O O . ARG A 1 91 ? -15.522 2.878 15.345 1.00 89.88 91 ARG A O 1
ATOM 782 N N . ASN A 1 92 ? -13.494 2.382 14.527 1.00 91.12 92 ASN A N 1
ATOM 783 C CA . ASN A 1 92 ? -13.166 1.421 15.581 1.00 91.12 92 ASN A CA 1
ATOM 784 C C . ASN A 1 92 ? -13.073 2.091 16.956 1.00 91.12 92 ASN A C 1
ATOM 786 O O . ASN A 1 92 ? -13.561 1.529 17.933 1.00 91.12 92 ASN A O 1
ATOM 790 N N . ARG A 1 93 ? -12.507 3.302 17.032 1.00 94.06 93 ARG A N 1
ATOM 791 C CA . ARG A 1 93 ? -12.461 4.101 18.263 1.00 94.06 93 ARG A CA 1
ATOM 792 C C . ARG A 1 93 ? -13.868 4.408 18.776 1.00 94.06 93 ARG A C 1
ATOM 794 O O . ARG A 1 93 ? -14.134 4.228 19.958 1.00 94.06 93 ARG A O 1
ATOM 801 N N . GLN A 1 94 ? -14.774 4.820 17.892 1.00 91.38 94 GLN A N 1
ATOM 802 C CA . GLN A 1 94 ? -16.169 5.107 18.242 1.00 91.38 94 GLN A CA 1
ATOM 803 C C . GLN A 1 94 ? -16.913 3.860 18.737 1.00 91.38 94 GLN A C 1
ATOM 805 O O . GLN A 1 94 ? -17.651 3.940 19.716 1.00 91.38 94 GLN A O 1
ATOM 810 N N . VAL A 1 95 ? -16.703 2.705 18.095 1.00 88.12 95 VAL A N 1
ATOM 811 C CA . VAL A 1 95 ? -17.267 1.425 18.555 1.00 88.12 95 VAL A CA 1
ATOM 812 C C . VAL A 1 95 ? -16.729 1.068 19.941 1.00 88.12 95 VAL A C 1
ATOM 814 O O . VAL A 1 95 ? -17.515 0.769 20.834 1.00 88.12 95 VAL A O 1
ATOM 817 N N . ALA A 1 96 ? -15.412 1.157 20.144 1.00 90.62 96 ALA A N 1
ATOM 818 C CA . ALA A 1 96 ? -14.789 0.867 21.432 1.00 90.62 96 ALA A CA 1
ATOM 819 C C . ALA A 1 96 ? -15.310 1.785 22.550 1.00 90.62 96 ALA A C 1
ATOM 821 O O . ALA A 1 96 ? -15.627 1.293 23.630 1.00 90.62 96 ALA A O 1
ATOM 822 N N . GLN A 1 97 ? -15.465 3.087 22.282 1.00 90.44 97 GLN A N 1
ATOM 823 C CA . GLN A 1 97 ? -16.019 4.036 23.252 1.00 90.44 97 GLN A CA 1
ATOM 824 C C . GLN A 1 97 ? -17.438 3.643 23.674 1.00 90.44 97 GLN A C 1
ATOM 826 O O . GLN A 1 97 ? -17.713 3.549 24.863 1.00 90.44 97 GLN A O 1
ATOM 831 N N . ARG A 1 98 ? -18.316 3.322 22.716 1.00 86.12 98 ARG A N 1
ATOM 832 C CA . ARG A 1 98 ? -19.691 2.894 23.024 1.00 86.12 98 ARG A CA 1
ATOM 833 C C . ARG A 1 98 ? -19.738 1.615 23.853 1.00 86.12 98 ARG A C 1
ATOM 835 O O . ARG A 1 98 ? -20.602 1.485 24.714 1.00 86.12 98 ARG A O 1
ATOM 842 N N . CYS A 1 99 ? -18.819 0.680 23.609 1.00 86.75 99 CYS A N 1
ATOM 843 C CA . CYS A 1 99 ? -18.693 -0.513 24.444 1.00 86.75 99 CYS A CA 1
ATOM 844 C C . CYS A 1 99 ? -18.331 -0.150 25.892 1.00 86.75 99 CYS A C 1
ATOM 846 O O . CYS A 1 99 ? -18.916 -0.708 26.815 1.00 86.75 99 CYS A O 1
ATOM 848 N N . VAL A 1 100 ? -17.387 0.779 26.090 1.00 88.81 100 VAL A N 1
ATOM 849 C CA . VAL A 1 100 ? -16.993 1.260 27.425 1.00 88.81 100 VAL A CA 1
ATOM 850 C C . VAL A 1 100 ? -18.158 1.970 28.118 1.00 88.81 100 VAL A C 1
ATOM 852 O O . VAL A 1 100 ? -18.440 1.664 29.274 1.00 88.81 100 VAL A O 1
ATOM 855 N N . ASP A 1 101 ? -18.868 2.852 27.411 1.00 86.62 101 ASP A N 1
ATOM 856 C CA . ASP A 1 101 ? -20.014 3.590 27.955 1.00 86.62 101 ASP A CA 1
ATOM 857 C C . ASP A 1 101 ? -21.128 2.633 28.413 1.00 86.62 101 ASP A C 1
ATOM 859 O O . ASP A 1 101 ? -21.659 2.775 29.514 1.00 86.62 101 ASP A O 1
ATOM 863 N N . TRP A 1 102 ? -21.433 1.612 27.602 1.00 83.50 102 TRP A N 1
ATOM 864 C CA . TRP A 1 102 ? -22.437 0.596 27.925 1.00 83.50 102 TRP A CA 1
ATOM 865 C C . TRP A 1 102 ? -22.053 -0.244 29.154 1.00 83.50 102 TRP A C 1
ATOM 867 O O . TRP A 1 102 ? -22.879 -0.460 30.043 1.00 83.50 102 TRP A O 1
ATOM 877 N N . LEU A 1 103 ? -20.789 -0.675 29.247 1.00 82.81 103 LEU A N 1
ATOM 878 C CA . LEU A 1 103 ? -20.285 -1.412 30.413 1.00 82.81 103 LEU A CA 1
ATOM 879 C C . LEU A 1 103 ? -20.335 -0.576 31.702 1.00 82.81 103 LEU A C 1
ATOM 881 O O . LEU A 1 103 ? -20.530 -1.134 32.780 1.00 82.81 103 LEU A O 1
ATOM 885 N N . GLY A 1 104 ? -20.151 0.744 31.599 1.00 78.56 104 GLY A N 1
ATOM 886 C CA . GLY A 1 104 ? -20.208 1.665 32.735 1.00 78.56 104 GLY A CA 1
ATOM 887 C C . GLY A 1 104 ? -21.626 1.952 33.238 1.00 78.56 104 GLY A C 1
ATOM 888 O O . GLY A 1 104 ? -21.787 2.286 34.410 1.00 78.56 104 GLY A O 1
ATOM 889 N N . SER A 1 105 ? -22.645 1.821 32.378 1.00 73.06 105 SER A N 1
ATOM 890 C CA . SER A 1 105 ? -24.040 2.143 32.714 1.00 73.06 105 SER A CA 1
ATOM 891 C C . SER A 1 105 ? -24.803 1.011 33.405 1.00 73.06 105 SER A C 1
ATOM 893 O O . SER A 1 105 ? -25.662 1.285 34.234 1.00 73.06 105 SER A O 1
ATOM 895 N N . ASP A 1 106 ? -24.493 -0.246 33.082 1.00 64.38 106 ASP A N 1
ATOM 896 C CA . ASP A 1 106 ? -25.123 -1.433 33.670 1.00 64.38 106 ASP A CA 1
ATOM 897 C C . ASP A 1 106 ? -24.146 -2.609 33.514 1.00 64.38 106 ASP A C 1
ATOM 899 O O . ASP A 1 106 ? -24.126 -3.309 32.504 1.00 64.38 106 ASP A O 1
ATOM 903 N N . GLY A 1 107 ? -23.270 -2.798 34.504 1.00 60.38 107 GLY A N 1
ATOM 904 C CA . GLY A 1 107 ? -22.127 -3.723 34.463 1.00 60.38 107 GLY A CA 1
ATOM 905 C C . GLY A 1 107 ? -22.464 -5.222 34.494 1.00 60.38 107 GLY A C 1
ATOM 906 O O . GLY A 1 107 ? -21.748 -5.992 35.134 1.00 60.38 107 GLY A O 1
ATOM 907 N N . ARG A 1 108 ? -23.548 -5.668 33.848 1.00 68.50 108 ARG A N 1
ATOM 908 C CA . ARG A 1 108 ? -23.861 -7.096 33.682 1.00 68.50 108 ARG A CA 1
ATOM 909 C C . ARG A 1 108 ? -23.440 -7.571 32.301 1.00 68.50 108 ARG A C 1
ATOM 911 O O . ARG A 1 108 ? -23.680 -6.902 31.303 1.00 68.50 108 ARG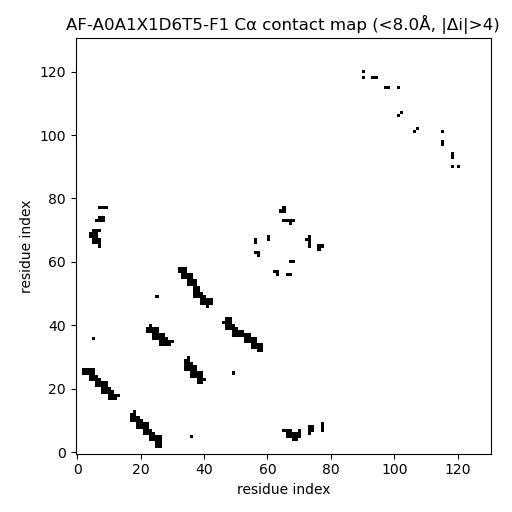 A O 1
ATOM 918 N N . ALA A 1 109 ? -22.825 -8.749 32.245 1.00 76.25 109 ALA A N 1
ATOM 919 C CA . ALA A 1 109 ? -22.480 -9.374 30.977 1.00 76.25 109 ALA A CA 1
ATOM 920 C C . ALA A 1 109 ? -23.753 -9.613 30.133 1.00 76.25 109 ALA A C 1
ATOM 922 O O . ALA A 1 109 ? -24.773 -10.024 30.690 1.00 76.25 109 ALA A O 1
ATOM 923 N N . PRO A 1 110 ? -23.721 -9.375 28.810 1.00 73.00 110 PRO A N 1
ATOM 924 C CA . PRO A 1 110 ? -24.849 -9.699 27.946 1.00 73.00 110 PRO A CA 1
ATOM 925 C C . PRO A 1 110 ? -25.093 -11.212 27.890 1.00 73.00 110 PRO A C 1
ATOM 927 O O . PRO A 1 110 ? -24.202 -11.953 27.481 1.00 73.00 110 PRO A O 1
ATOM 930 N N . ASP A 1 111 ? -26.317 -11.666 28.164 1.00 76.69 111 ASP A N 1
ATOM 931 C CA . ASP A 1 111 ? -26.730 -13.056 27.883 1.00 76.69 111 ASP A CA 1
ATOM 932 C C . ASP A 1 111 ? -27.121 -13.271 26.404 1.00 76.69 111 ASP A C 1
ATOM 934 O O . ASP A 1 111 ? -27.325 -14.398 25.949 1.00 76.69 111 ASP A O 1
ATOM 938 N N . LYS A 1 112 ? -27.275 -12.181 25.637 1.00 76.81 112 LYS A N 1
ATOM 939 C CA . LYS A 1 112 ? -27.663 -12.161 24.214 1.00 76.81 112 LYS A CA 1
ATOM 940 C C . LYS A 1 112 ? -26.959 -11.017 23.485 1.00 76.81 112 LYS A C 1
ATOM 942 O O . LYS A 1 112 ? -26.446 -10.100 24.117 1.00 76.81 112 LYS A O 1
ATOM 947 N N . ALA A 1 113 ? -26.960 -11.045 22.151 1.00 78.12 113 ALA A N 1
ATOM 948 C CA . ALA A 1 113 ? -26.446 -9.938 21.345 1.00 78.12 113 ALA A CA 1
ATOM 949 C C . ALA A 1 113 ? -27.237 -8.646 21.620 1.00 78.12 113 ALA A C 1
ATOM 951 O O . ALA A 1 113 ? -28.466 -8.641 21.539 1.00 78.12 113 ALA A O 1
ATOM 952 N N . ILE A 1 114 ? -26.528 -7.555 21.916 1.00 71.38 114 ILE A N 1
ATOM 953 C CA . ILE A 1 114 ? -27.104 -6.233 22.190 1.00 71.38 114 ILE A CA 1
ATOM 954 C C . ILE A 1 114 ? -26.657 -5.272 21.090 1.00 71.38 114 ILE A C 1
ATOM 956 O O . ILE A 1 114 ? -25.495 -5.270 20.684 1.00 71.38 114 ILE A O 1
ATOM 960 N N . ASN A 1 115 ? -27.579 -4.446 20.600 1.00 77.00 115 ASN A N 1
ATOM 961 C CA . ASN A 1 115 ? -27.268 -3.383 19.654 1.00 77.00 115 ASN A CA 1
ATOM 962 C C . ASN A 1 115 ? -26.933 -2.095 20.421 1.00 77.00 115 ASN A C 1
ATOM 964 O O . ASN A 1 115 ? -27.823 -1.451 20.966 1.00 77.00 115 ASN A O 1
ATOM 968 N N . ILE A 1 116 ? -25.658 -1.706 20.428 1.00 72.50 116 ILE A N 1
ATOM 969 C CA . ILE A 1 116 ? -25.162 -0.456 21.039 1.00 72.50 116 ILE A CA 1
ATOM 970 C C . ILE A 1 116 ? -25.145 0.728 20.038 1.00 72.50 116 ILE A C 1
ATOM 972 O O . ILE A 1 116 ? -24.446 1.732 20.202 1.00 72.50 116 ILE A O 1
ATOM 976 N N . GLY A 1 117 ? -25.952 0.612 18.979 1.00 64.62 117 GLY A N 1
ATOM 977 C CA . GLY A 1 117 ? -26.161 1.591 17.918 1.00 64.62 117 GLY A CA 1
ATOM 978 C C . GLY A 1 117 ? -25.112 1.542 16.804 1.00 64.62 117 GLY A C 1
ATOM 979 O O . GLY A 1 117 ? -23.995 1.058 16.973 1.00 64.62 117 GLY A O 1
ATOM 980 N N . HIS A 1 118 ? -25.472 2.093 15.643 1.00 58.94 118 HIS A N 1
ATOM 981 C CA . HIS A 1 118 ? -24.568 2.214 14.501 1.00 58.94 118 HIS A CA 1
ATOM 982 C C . HIS A 1 118 ? -23.674 3.454 14.624 1.00 58.94 118 HIS A C 1
ATOM 984 O O . HIS A 1 118 ? -24.133 4.539 14.995 1.00 58.94 118 HIS A O 1
ATOM 990 N N . THR A 1 119 ? -22.407 3.322 14.234 1.00 54.31 119 THR A N 1
ATOM 991 C CA . THR A 1 119 ? -21.632 4.459 13.740 1.00 54.31 119 THR A CA 1
ATOM 992 C C . THR A 1 119 ? -22.203 4.825 12.376 1.00 54.31 119 THR A C 1
ATOM 994 O O . THR A 1 119 ? -22.043 4.072 11.414 1.00 54.31 119 THR A O 1
ATOM 997 N N . GLN A 1 120 ? -22.923 5.950 12.281 1.00 47.69 120 GLN A N 1
ATOM 998 C CA . GLN A 1 120 ? -23.243 6.514 10.973 1.00 47.69 120 GLN A CA 1
ATOM 999 C C . GLN A 1 120 ? -21.911 6.857 10.312 1.00 47.69 120 GLN A C 1
ATOM 1001 O O . GLN A 1 120 ? -21.254 7.831 10.670 1.00 47.69 120 GLN A O 1
ATOM 1006 N N . ALA A 1 121 ? -21.469 6.014 9.384 1.00 46.72 121 ALA A N 1
ATOM 1007 C CA . ALA A 1 121 ? -20.431 6.419 8.468 1.00 46.72 121 ALA A CA 1
ATOM 1008 C C . ALA A 1 121 ? -21.045 7.532 7.619 1.00 46.72 121 ALA A C 1
ATOM 1010 O O . ALA A 1 121 ? -21.931 7.268 6.808 1.00 46.72 121 ALA A O 1
ATOM 1011 N N . THR A 1 122 ? -20.582 8.768 7.787 1.00 42.16 122 THR A N 1
ATOM 1012 C CA . THR A 1 122 ? -20.595 9.724 6.685 1.00 42.16 122 THR A CA 1
ATOM 1013 C C . THR A 1 122 ? -19.733 9.103 5.595 1.00 42.16 122 THR A C 1
ATOM 1015 O O . THR A 1 122 ? -18.514 9.248 5.562 1.00 42.16 122 THR A O 1
ATOM 1018 N N . VAL A 1 123 ? -20.367 8.297 4.747 1.00 43.91 123 VAL A N 1
ATOM 1019 C CA . VAL A 1 123 ? -19.806 7.921 3.459 1.00 43.91 123 VAL A CA 1
ATOM 1020 C C . VAL A 1 123 ? -19.645 9.263 2.745 1.00 43.91 123 VAL A C 1
ATOM 1022 O O . VAL A 1 123 ? -20.661 9.928 2.530 1.00 43.91 123 VAL A O 1
ATOM 1025 N N . PRO A 1 124 ? -18.417 9.747 2.463 1.00 42.66 124 PRO A N 1
ATOM 1026 C CA . PRO A 1 124 ? -18.284 10.901 1.585 1.00 42.66 124 PRO A CA 1
ATOM 1027 C C . PRO A 1 124 ? -19.055 10.557 0.310 1.00 42.66 124 PRO A C 1
ATOM 1029 O O . PRO A 1 124 ? -18.982 9.391 -0.096 1.00 42.66 124 PRO A O 1
ATOM 1032 N N . PRO A 1 125 ? -19.827 11.498 -0.269 1.00 36.66 125 PRO A N 1
ATOM 1033 C CA . PRO A 1 125 ? -20.656 11.207 -1.427 1.00 36.66 125 PRO A CA 1
ATOM 1034 C C . PRO A 1 125 ? -19.802 10.429 -2.415 1.00 36.66 125 PRO A C 1
ATOM 1036 O O . PRO A 1 125 ? -18.686 10.848 -2.744 1.00 36.66 125 PRO A O 1
ATOM 1039 N N . SER A 1 126 ? -20.271 9.238 -2.791 1.00 45.25 126 SER A N 1
ATOM 1040 C CA . SER A 1 126 ? -19.698 8.549 -3.926 1.00 45.25 126 SER A CA 1
ATOM 1041 C C . SER A 1 126 ? -19.791 9.550 -5.062 1.00 45.25 126 SER A C 1
ATOM 1043 O O . SER A 1 126 ? -20.878 9.867 -5.531 1.00 45.25 126 SER A O 1
ATOM 1045 N N . HIS A 1 127 ? -18.662 10.123 -5.472 1.00 38.88 127 HIS A N 1
ATOM 1046 C CA . HIS A 1 127 ? -18.594 10.543 -6.852 1.00 38.88 127 HIS A CA 1
ATOM 1047 C C . HIS A 1 127 ? -18.805 9.260 -7.632 1.00 38.88 127 HIS A C 1
ATOM 1049 O O . HIS A 1 127 ? -17.960 8.358 -7.592 1.00 38.88 127 HIS A O 1
ATOM 1055 N N . ASP A 1 128 ? -19.997 9.170 -8.210 1.00 38.06 128 ASP A N 1
ATOM 1056 C CA . ASP A 1 128 ? -20.382 8.216 -9.225 1.00 38.06 128 ASP A CA 1
ATOM 1057 C C . ASP A 1 128 ? -19.390 8.372 -10.375 1.00 38.06 128 ASP A C 1
ATOM 1059 O O . ASP A 1 128 ? -19.601 9.091 -11.344 1.00 38.06 128 ASP A O 1
ATOM 1063 N N . TYR A 1 129 ? -18.231 7.743 -10.227 1.00 42.19 129 TYR A N 1
ATOM 1064 C CA . TYR A 1 129 ? -17.459 7.332 -11.372 1.00 42.19 129 TYR A CA 1
ATOM 1065 C C . TYR A 1 129 ? -18.173 6.085 -11.872 1.00 42.19 129 TYR A C 1
ATOM 1067 O O . TYR A 1 129 ? -17.992 4.994 -11.326 1.00 42.19 129 TYR A O 1
ATOM 1075 N N . GLU A 1 130 ? -19.049 6.289 -12.855 1.00 34.38 130 GLU A N 1
ATOM 1076 C CA . GLU A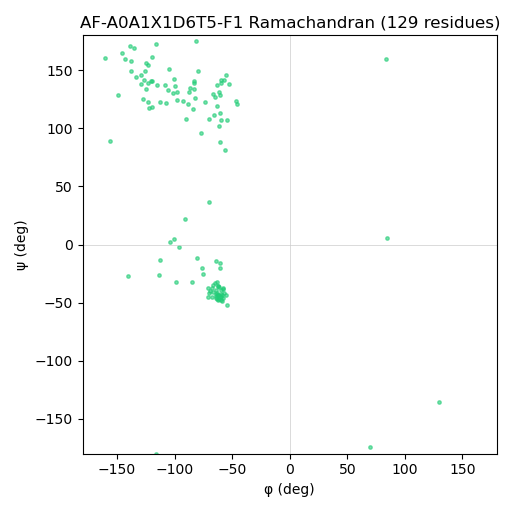 1 130 ? -19.474 5.235 -13.768 1.00 34.38 130 GLU A CA 1
ATOM 1077 C C . GLU A 1 130 ? -18.210 4.485 -14.231 1.00 34.38 130 GLU A C 1
ATOM 1079 O O . GLU A 1 130 ? -17.245 5.092 -14.706 1.00 34.38 130 GLU A O 1
ATOM 1084 N N . TRP A 1 131 ? -18.172 3.179 -13.953 1.00 44.12 131 TRP A N 1
ATOM 1085 C CA . TRP A 1 131 ? -17.022 2.292 -14.171 1.00 44.12 131 TRP A CA 1
ATOM 1086 C C . TRP A 1 131 ? -17.016 1.659 -15.556 1.00 44.12 131 TRP A C 1
ATOM 1088 O O . TRP A 1 131 ? -18.095 1.205 -15.997 1.00 44.12 131 TRP A O 1
#

Mean predicted aligned error: 9.21 Å

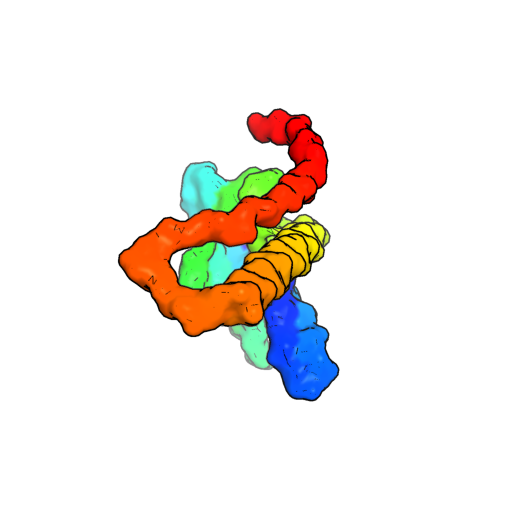pLDDT: mean 84.93, std 16.42, range [34.38, 97.5]

Sequence (131 aa):
MEERFFYRYDAVITQHGIEITLKTFKAIRETKCYFMVRAHTVNQYGFECLYGRERRVPKYAGRCRAISHNKDDALFSFKRRQEMRLQHAERNRQVAQRCVDWLGSDGRAPDKAINIGHTQATVPPSHDYEW

Foldseek 3Di:
DPWAKKWAWDWDQDPVGIDIDIWIWTFPDDDPFWTWIFTWDADPVRDIDGDDDTDTAGPDQVPGQGIGRDDVSNVVSVVVVVVVVVLVVVQVVVVVVLVVVVCVVPVDDDPDDDDSDDDPPPPPPPPPPPD

Secondary structure (DSSP, 8-state):
----EEEEEEEEEETTEEEEEEEEEEEEEE-SSEEEEEEEEE-TTS-EEEEEEEEEEESSGGG-SSSBSSHHHHHHHHHHHHHHHHHHHHHHHHHHHHHHHHHHHS-PPPSS-------------------

Solvent-accessible surface area (backbone atoms only — not comparable to full-atom values): 8002 Å² total; per-residue (Å²): 130,82,92,46,60,31,19,26,53,47,76,46,82,52,101,90,46,79,48,77,44,82,44,41,24,36,59,77,49,77,56,98,65,30,34,34,26,27,39,45,47,68,49,100,84,69,49,81,43,79,42,84,70,79,41,82,33,51,70,53,65,93,71,41,72,70,50,21,74,42,63,64,60,10,47,53,40,37,52,54,53,51,54,52,47,51,55,49,50,52,52,50,50,55,52,52,48,49,53,52,53,50,48,73,74,53,80,64,84,76,95,59,94,76,86,85,72,81,82,80,73,81,67,71,78,77,77,81,69,84,127